Protein AF-A0A3B9JXW7-F1 (afdb_monomer)

Mean predicted aligned error: 3.47 Å

Structure (mmCIF, N/CA/C/O backbone):
data_AF-A0A3B9JXW7-F1
#
_entry.id   AF-A0A3B9JXW7-F1
#
loop_
_atom_site.group_PDB
_atom_site.id
_atom_site.type_symbol
_atom_site.label_atom_id
_atom_site.label_alt_id
_atom_site.label_comp_id
_atom_site.label_asym_id
_atom_site.label_entity_id
_atom_site.label_seq_id
_atom_site.pdbx_PDB_ins_code
_atom_site.Cartn_x
_atom_site.Cartn_y
_atom_site.Cartn_z
_atom_site.occupancy
_atom_site.B_iso_or_equiv
_atom_site.auth_seq_id
_atom_site.auth_comp_id
_atom_site.auth_asym_id
_atom_site.auth_atom_id
_atom_site.pdbx_PDB_model_num
ATOM 1 N N . MET A 1 1 ? -17.090 -10.392 23.351 1.00 66.00 1 MET A N 1
ATOM 2 C CA . MET A 1 1 ? -15.923 -9.484 23.175 1.00 66.00 1 MET A CA 1
ATOM 3 C C . MET A 1 1 ? -14.862 -9.570 24.282 1.00 66.00 1 MET A C 1
ATOM 5 O O . MET A 1 1 ? -13.691 -9.486 23.930 1.00 66.00 1 MET A O 1
ATOM 9 N N . LYS A 1 2 ? -15.205 -9.726 25.580 1.00 78.38 2 LYS A N 1
ATOM 10 C CA . LYS A 1 2 ? -14.209 -9.794 26.681 1.00 78.38 2 LYS A CA 1
ATOM 11 C C . LYS A 1 2 ? -13.109 -10.844 26.443 1.00 78.38 2 LYS A C 1
ATOM 13 O O . LYS A 1 2 ? -11.943 -10.475 26.489 1.00 78.38 2 LYS A O 1
ATOM 18 N N . ASN A 1 3 ? -13.480 -12.068 26.057 1.00 87.25 3 ASN A N 1
ATOM 19 C CA . ASN A 1 3 ? -12.529 -13.170 25.827 1.00 87.25 3 ASN A CA 1
ATOM 20 C C . ASN A 1 3 ? -11.532 -12.899 24.678 1.00 87.25 3 ASN A C 1
ATOM 22 O O . ASN A 1 3 ? -10.373 -13.283 24.760 1.00 87.25 3 ASN A O 1
ATOM 26 N N . ILE A 1 4 ? -11.955 -12.192 23.621 1.00 88.00 4 ILE A N 1
ATOM 27 C CA . ILE A 1 4 ? -11.096 -11.856 22.466 1.00 88.00 4 ILE A CA 1
ATOM 28 C C . ILE A 1 4 ? -10.078 -10.772 22.848 1.00 88.00 4 ILE A C 1
ATOM 30 O O . ILE A 1 4 ? -8.906 -10.845 22.481 1.00 88.00 4 ILE A O 1
ATOM 34 N N . LYS A 1 5 ? -10.523 -9.768 23.617 1.00 86.50 5 LYS A N 1
ATOM 35 C CA . LYS A 1 5 ? -9.650 -8.704 24.127 1.00 86.50 5 LYS A CA 1
ATOM 36 C C . LYS A 1 5 ? -8.641 -9.248 25.139 1.00 86.50 5 LYS A C 1
ATOM 38 O O . LYS A 1 5 ? -7.468 -8.909 25.036 1.00 86.50 5 LYS A O 1
ATOM 43 N N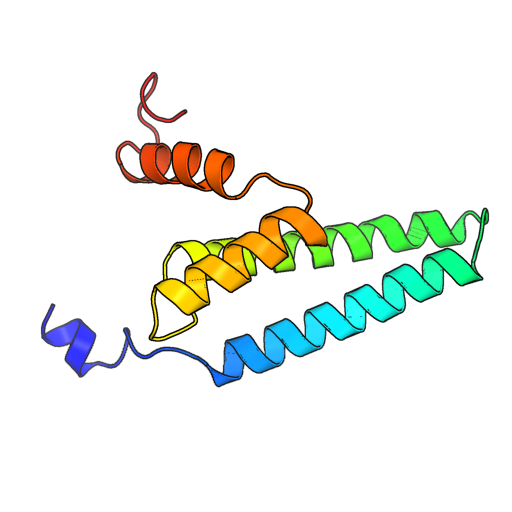 . SER A 1 6 ? -9.071 -10.109 26.067 1.00 90.06 6 SER A N 1
ATOM 44 C CA . SER A 1 6 ? -8.179 -10.722 27.061 1.00 90.06 6 SER A CA 1
ATOM 45 C C . SER A 1 6 ? -7.152 -11.662 26.429 1.00 90.06 6 SER A C 1
ATOM 47 O O . SER A 1 6 ? -6.013 -11.688 26.876 1.00 90.06 6 SER A O 1
ATOM 49 N N . ALA A 1 7 ? -7.511 -12.366 25.351 1.00 92.38 7 ALA A N 1
ATOM 50 C CA . ALA A 1 7 ? -6.575 -13.176 24.569 1.00 92.38 7 ALA A CA 1
ATOM 51 C C . ALA A 1 7 ? -5.582 -12.337 23.733 1.00 92.38 7 ALA A C 1
ATOM 53 O O . ALA A 1 7 ? -4.717 -12.888 23.058 1.00 92.38 7 ALA A O 1
ATOM 54 N N . GLY A 1 8 ? -5.700 -11.003 23.737 1.00 90.19 8 GLY A N 1
ATOM 55 C CA . GLY A 1 8 ? -4.783 -10.111 23.027 1.00 90.19 8 GLY A CA 1
ATOM 56 C C . GLY A 1 8 ? -4.898 -10.158 21.501 1.00 90.19 8 GLY A C 1
ATOM 57 O O . GLY A 1 8 ? -4.070 -9.554 20.822 1.00 90.19 8 GLY A O 1
ATOM 58 N N . LEU A 1 9 ? -5.929 -10.808 20.952 1.00 89.81 9 LEU A N 1
ATOM 59 C CA . LEU A 1 9 ? -6.100 -11.014 19.506 1.00 89.81 9 LEU A CA 1
ATOM 60 C C . LEU A 1 9 ? -6.378 -9.715 18.731 1.00 89.81 9 LEU A C 1
ATOM 62 O O . LEU A 1 9 ? -6.235 -9.680 17.517 1.00 89.81 9 LEU A O 1
ATOM 66 N N . LEU A 1 10 ? -6.745 -8.637 19.431 1.00 89.50 10 LEU A N 1
ATOM 67 C CA . LEU A 1 10 ? -6.963 -7.307 18.845 1.00 89.50 10 LEU A CA 1
ATOM 68 C C . LEU A 1 10 ? -5.751 -6.374 18.998 1.00 89.50 10 LEU A C 1
ATOM 70 O O . LEU A 1 10 ? -5.848 -5.180 18.709 1.00 89.50 10 LEU A O 1
ATOM 74 N N . ARG A 1 11 ? -4.611 -6.874 19.499 1.00 91.75 11 ARG A N 1
ATOM 75 C CA . ARG A 1 11 ? -3.391 -6.066 19.613 1.00 91.75 11 ARG A CA 1
ATOM 76 C C . ARG A 1 11 ? -2.852 -5.745 18.224 1.00 91.75 11 ARG A C 1
ATOM 78 O O . ARG A 1 11 ? -2.644 -6.633 17.402 1.00 91.75 11 ARG A O 1
ATOM 85 N N . ARG A 1 12 ? -2.547 -4.468 17.994 1.00 92.75 12 ARG A N 1
ATOM 86 C CA . ARG A 1 12 ? -1.938 -4.013 16.740 1.00 92.75 12 ARG A CA 1
ATOM 87 C C . ARG A 1 12 ? -0.537 -4.584 16.569 1.00 92.75 12 ARG A C 1
ATOM 89 O O . ARG A 1 12 ? 0.218 -4.725 17.532 1.00 92.75 12 ARG A O 1
ATOM 96 N N . ARG A 1 13 ? -0.173 -4.869 15.321 1.00 94.88 13 ARG A N 1
ATOM 97 C CA . ARG A 1 13 ? 1.105 -5.483 14.940 1.00 94.88 13 ARG A CA 1
ATOM 98 C C . ARG A 1 13 ? 2.021 -4.457 14.261 1.00 94.88 13 ARG A C 1
ATOM 100 O O . ARG A 1 13 ? 2.414 -4.642 13.117 1.00 94.88 13 ARG A O 1
ATOM 107 N N . HIS A 1 14 ? 2.366 -3.371 14.960 1.00 94.69 14 HIS A N 1
ATOM 108 C CA . HIS A 1 14 ? 3.148 -2.264 14.380 1.00 94.69 14 HIS A CA 1
ATOM 109 C C . HIS A 1 14 ? 4.481 -2.720 13.763 1.00 94.69 14 HIS A C 1
ATOM 111 O O . HIS A 1 14 ? 4.796 -2.327 12.647 1.00 94.69 14 HIS A O 1
ATOM 117 N N . GLY A 1 15 ? 5.232 -3.588 14.455 1.00 96.69 15 GLY A N 1
ATOM 118 C CA . GLY A 1 15 ? 6.514 -4.093 13.949 1.00 96.69 15 GLY A CA 1
ATOM 119 C C . GLY A 1 15 ? 6.374 -4.891 12.650 1.00 96.69 15 GLY A C 1
ATOM 120 O O . GLY A 1 15 ? 7.157 -4.697 11.729 1.00 96.69 15 GLY A O 1
ATOM 121 N N . TYR A 1 16 ? 5.328 -5.716 12.538 1.00 97.19 16 TYR A N 1
ATOM 122 C CA . TYR A 1 16 ? 5.030 -6.447 11.303 1.00 97.19 16 TYR A CA 1
ATOM 123 C C . TYR A 1 16 ? 4.773 -5.485 10.140 1.00 97.19 16 TYR A C 1
ATOM 125 O O . TYR A 1 16 ? 5.403 -5.616 9.096 1.00 97.19 16 TYR A O 1
ATOM 133 N N . TYR A 1 17 ? 3.910 -4.484 10.337 1.00 97.75 17 TYR A N 1
ATOM 134 C CA . TYR A 1 17 ? 3.602 -3.511 9.288 1.00 97.75 17 TYR A CA 1
ATOM 135 C C . TYR A 1 17 ? 4.798 -2.623 8.926 1.00 97.75 17 TYR A C 1
ATOM 137 O O . TYR A 1 17 ? 4.976 -2.310 7.754 1.00 97.75 17 TYR A O 1
ATOM 145 N N . GLY A 1 18 ? 5.647 -2.262 9.894 1.00 97.94 18 GLY A N 1
ATOM 146 C CA . GLY A 1 18 ? 6.882 -1.518 9.632 1.00 97.94 18 GLY A CA 1
ATOM 147 C C . GLY A 1 18 ? 7.885 -2.314 8.792 1.00 97.94 18 GLY A C 1
ATOM 148 O O . GLY A 1 18 ? 8.444 -1.779 7.834 1.00 97.94 18 GLY A O 1
ATOM 149 N N . VAL A 1 19 ? 8.065 -3.605 9.096 1.00 98.56 19 VAL A N 1
ATOM 150 C CA . VAL A 1 19 ? 8.921 -4.507 8.307 1.00 98.56 19 VAL A CA 1
ATOM 151 C C . VAL A 1 19 ? 8.334 -4.728 6.915 1.00 98.56 19 VAL A C 1
ATOM 153 O O . VAL A 1 19 ? 9.047 -4.562 5.929 1.00 98.56 19 VAL A O 1
ATOM 156 N N . LEU A 1 20 ? 7.036 -5.035 6.820 1.00 98.31 20 LEU A N 1
ATOM 157 C CA . LEU A 1 20 ? 6.349 -5.228 5.544 1.00 98.31 20 LEU A CA 1
ATOM 158 C C . LEU A 1 20 ? 6.482 -3.989 4.651 1.00 98.31 20 LEU A C 1
ATOM 160 O O . LEU A 1 20 ? 6.934 -4.109 3.518 1.00 98.31 20 LEU A O 1
ATOM 164 N N . ALA A 1 21 ? 6.157 -2.799 5.164 1.00 98.31 21 ALA A N 1
ATOM 165 C CA . ALA A 1 21 ? 6.261 -1.557 4.401 1.00 98.31 21 ALA A CA 1
ATOM 166 C C . ALA A 1 21 ? 7.698 -1.297 3.922 1.00 98.31 21 ALA A C 1
ATOM 168 O O . ALA A 1 21 ? 7.898 -0.942 2.764 1.00 98.31 21 ALA A O 1
ATOM 169 N N . SER A 1 22 ? 8.697 -1.535 4.778 1.00 98.56 22 SER A N 1
ATOM 170 C CA . SER A 1 22 ? 10.114 -1.389 4.416 1.00 98.56 22 SER A CA 1
ATOM 171 C C . SER A 1 22 ? 10.515 -2.327 3.276 1.00 98.56 22 SER A C 1
ATOM 173 O O . SER A 1 22 ? 11.118 -1.883 2.302 1.00 98.56 22 SER A O 1
ATOM 175 N N . ILE A 1 23 ? 10.135 -3.608 3.360 1.00 98.75 23 ILE A N 1
ATOM 176 C CA . ILE A 1 23 ? 10.398 -4.593 2.302 1.00 98.75 23 ILE A CA 1
ATOM 177 C C .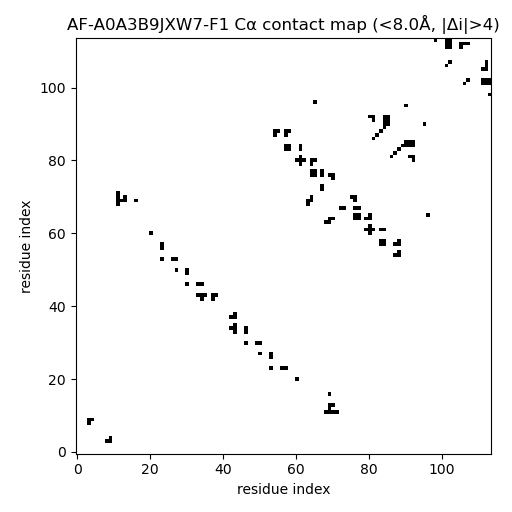 ILE A 1 23 ? 9.736 -4.147 0.997 1.00 98.75 23 ILE A C 1
ATOM 179 O O . ILE A 1 23 ? 10.393 -4.117 -0.039 1.00 98.75 23 ILE A O 1
ATOM 183 N N . LEU A 1 24 ? 8.461 -3.755 1.040 1.00 98.75 24 LEU A N 1
ATOM 184 C CA . LEU A 1 24 ? 7.730 -3.342 -0.156 1.00 98.75 24 LEU A CA 1
ATOM 185 C C . LEU A 1 24 ? 8.342 -2.101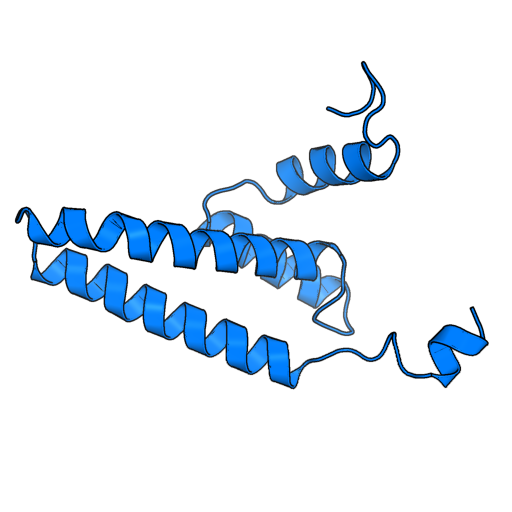 -0.818 1.00 98.75 24 LEU A C 1
ATOM 187 O O . LEU A 1 24 ? 8.475 -2.080 -2.039 1.00 98.75 24 LEU A O 1
ATOM 191 N N . ILE A 1 25 ? 8.764 -1.100 -0.038 1.00 98.69 25 ILE A N 1
ATOM 192 C CA . ILE A 1 25 ? 9.436 0.102 -0.557 1.00 98.69 25 ILE A CA 1
ATOM 193 C C . ILE A 1 25 ? 10.759 -0.264 -1.236 1.00 98.69 25 ILE A C 1
ATOM 195 O O . ILE A 1 25 ? 11.018 0.191 -2.349 1.00 98.69 25 ILE A O 1
ATOM 199 N N . VAL A 1 26 ? 11.580 -1.104 -0.598 1.00 98.81 26 VAL A N 1
ATOM 200 C CA . VAL A 1 26 ? 12.873 -1.530 -1.154 1.00 98.81 26 VAL A CA 1
ATOM 201 C C . VAL A 1 26 ? 12.680 -2.323 -2.444 1.00 98.81 26 VAL A C 1
ATOM 203 O O . VAL A 1 26 ? 13.317 -2.015 -3.448 1.00 98.81 26 VAL A O 1
ATOM 206 N N . VAL A 1 27 ? 11.782 -3.313 -2.452 1.00 98.69 27 VAL A N 1
ATOM 207 C CA . VAL A 1 27 ? 11.544 -4.147 -3.639 1.00 98.69 27 VAL A CA 1
ATOM 208 C C . VAL A 1 27 ? 10.929 -3.321 -4.771 1.00 98.69 27 VAL A C 1
ATOM 210 O O . VAL A 1 27 ? 11.338 -3.486 -5.920 1.00 98.69 27 VAL A O 1
ATOM 213 N N . LEU A 1 28 ? 10.013 -2.391 -4.475 1.00 98.69 28 LEU A N 1
ATOM 214 C CA . LEU A 1 28 ? 9.483 -1.464 -5.478 1.00 98.69 28 LEU A CA 1
ATOM 215 C C . LEU A 1 28 ? 10.597 -0.597 -6.071 1.00 98.69 28 LEU A C 1
ATOM 217 O O . LEU A 1 28 ? 10.696 -0.497 -7.290 1.00 98.69 28 LEU A O 1
ATOM 221 N N . GLY A 1 29 ? 11.455 -0.027 -5.220 1.00 98.62 29 GLY A N 1
ATOM 222 C CA . GLY A 1 29 ? 12.607 0.768 -5.642 1.00 98.62 29 GLY A CA 1
ATOM 223 C C . GLY A 1 29 ? 13.535 -0.016 -6.567 1.00 98.62 29 GLY A C 1
ATOM 224 O O . GLY A 1 29 ? 13.794 0.427 -7.679 1.00 98.62 29 GLY A O 1
ATOM 225 N N . ILE A 1 30 ? 13.951 -1.222 -6.164 1.00 98.62 30 ILE A N 1
ATOM 226 C CA . ILE A 1 30 ? 14.791 -2.108 -6.988 1.00 98.62 30 ILE A CA 1
ATOM 227 C C . ILE A 1 30 ? 14.114 -2.425 -8.324 1.00 98.62 30 ILE A C 1
ATOM 229 O O . ILE A 1 30 ? 14.765 -2.370 -9.364 1.00 98.62 30 ILE A O 1
ATOM 233 N N . THR A 1 31 ? 12.815 -2.732 -8.310 1.00 98.44 31 THR A N 1
ATOM 234 C CA . THR A 1 31 ? 12.063 -3.087 -9.521 1.00 98.44 31 THR A CA 1
ATOM 235 C C . THR A 1 31 ? 12.007 -1.912 -10.495 1.00 98.44 31 THR A C 1
ATOM 237 O O . THR A 1 31 ? 12.370 -2.065 -11.658 1.00 98.44 31 THR A O 1
ATOM 240 N N . VAL A 1 32 ? 11.624 -0.721 -10.022 1.00 98.12 32 VAL A N 1
ATOM 241 C CA . VAL A 1 32 ? 11.538 0.492 -10.851 1.00 98.12 32 VAL A CA 1
ATOM 242 C C . VAL A 1 32 ? 12.917 0.907 -11.359 1.00 98.12 32 VAL A C 1
ATOM 244 O O . VAL A 1 32 ? 13.076 1.166 -12.550 1.00 98.12 32 VAL A O 1
ATOM 247 N N . THR A 1 33 ? 13.933 0.918 -10.493 1.00 98.50 33 THR A N 1
ATOM 248 C CA . THR A 1 33 ? 15.315 1.203 -10.889 1.00 98.50 33 THR A CA 1
ATOM 249 C C . THR A 1 33 ? 15.801 0.206 -11.941 1.00 98.50 33 THR A C 1
ATOM 251 O O . THR A 1 33 ? 16.341 0.621 -12.963 1.00 98.50 33 THR A O 1
ATOM 254 N N . GLY A 1 34 ? 15.547 -1.091 -11.751 1.00 98.19 34 GLY A N 1
ATOM 255 C CA . GLY A 1 34 ? 15.869 -2.132 -12.724 1.00 98.19 34 GLY A CA 1
ATOM 256 C C . GLY A 1 34 ? 15.216 -1.883 -14.084 1.00 98.19 34 GLY A C 1
ATOM 257 O O . GLY A 1 34 ? 15.908 -1.913 -15.096 1.00 98.19 34 GLY A O 1
ATOM 258 N N . MET A 1 35 ? 13.921 -1.554 -14.116 1.00 98.00 35 MET A N 1
ATOM 259 C CA . MET A 1 35 ? 13.211 -1.228 -15.362 1.00 98.00 35 MET A CA 1
ATOM 260 C C . MET A 1 35 ? 13.798 0.006 -16.066 1.00 98.00 35 MET A C 1
ATOM 262 O O . MET A 1 35 ? 13.907 0.010 -17.289 1.00 98.00 35 MET A O 1
ATOM 266 N N . ILE A 1 36 ? 14.216 1.034 -15.317 1.00 98.06 36 ILE A N 1
ATOM 267 C CA . ILE A 1 36 ? 14.859 2.232 -15.884 1.00 98.06 36 ILE A CA 1
ATOM 268 C C . ILE A 1 36 ? 16.211 1.877 -16.521 1.00 98.06 36 ILE A C 1
ATOM 270 O O . ILE A 1 36 ? 16.459 2.255 -17.664 1.00 98.06 36 ILE A O 1
ATOM 274 N N . PHE A 1 37 ? 17.073 1.134 -15.818 1.00 98.25 37 PHE A N 1
ATOM 275 C CA . PHE A 1 37 ? 18.404 0.766 -16.322 1.00 98.25 37 PHE A CA 1
ATOM 276 C C . PHE A 1 37 ? 18.359 -0.235 -17.482 1.00 98.25 37 PHE A C 1
ATOM 278 O O . PHE A 1 37 ? 19.183 -0.159 -18.390 1.00 98.25 37 PHE A O 1
ATOM 285 N N . LEU A 1 38 ? 17.400 -1.162 -17.469 1.00 97.88 38 LEU A N 1
ATOM 286 C CA . LEU A 1 38 ? 17.183 -2.117 -18.558 1.00 97.88 38 LEU A CA 1
ATOM 287 C C . LEU A 1 38 ? 16.529 -1.470 -19.791 1.00 97.88 38 LEU A C 1
ATOM 289 O O . LEU A 1 38 ? 16.557 -2.063 -20.875 1.00 97.88 38 LEU A O 1
ATOM 293 N N . GLY A 1 39 ? 15.959 -0.269 -19.650 1.00 95.88 39 GLY A N 1
ATOM 294 C CA . GLY A 1 39 ? 15.413 0.530 -20.744 1.00 95.88 39 GLY A CA 1
ATOM 295 C C . GLY A 1 39 ? 14.342 -0.208 -21.550 1.00 95.88 39 GLY A C 1
ATOM 296 O O . GLY A 1 39 ? 13.460 -0.865 -20.996 1.00 95.88 39 GLY A O 1
ATOM 297 N N . SER A 1 40 ? 14.424 -0.122 -22.878 1.00 95.06 40 SER A N 1
ATOM 298 C CA . SER A 1 40 ? 13.492 -0.769 -23.814 1.00 95.06 40 SER A CA 1
ATOM 299 C C . SER A 1 40 ? 13.777 -2.257 -24.067 1.00 95.06 40 SER A C 1
ATOM 301 O O . SER A 1 40 ? 13.223 -2.841 -24.998 1.00 95.06 40 SER A O 1
ATOM 303 N N . SER A 1 41 ? 14.641 -2.894 -23.270 1.00 96.62 41 SER A N 1
ATOM 304 C CA . SER A 1 41 ? 14.943 -4.316 -23.435 1.00 96.62 41 SER A CA 1
ATOM 305 C C . SER A 1 41 ? 13.787 -5.219 -22.988 1.00 96.62 41 SER A C 1
ATOM 307 O O . SER A 1 41 ? 12.995 -4.881 -22.106 1.00 96.62 41 SER A O 1
ATOM 309 N N . TRP A 1 42 ? 13.736 -6.435 -23.539 1.00 95.88 42 TRP A N 1
ATOM 310 C CA . TRP A 1 42 ? 12.780 -7.467 -23.118 1.00 95.88 42 TRP A CA 1
ATOM 311 C C . TRP A 1 42 ? 12.912 -7.855 -21.638 1.00 95.88 42 TRP A C 1
ATOM 313 O O . TRP A 1 42 ? 11.937 -8.288 -21.026 1.00 95.88 42 TRP A O 1
ATOM 323 N N . TRP A 1 43 ? 14.082 -7.647 -21.030 1.00 95.00 43 TRP A N 1
ATOM 324 C CA . TRP A 1 43 ? 14.287 -7.889 -19.602 1.00 95.00 43 TRP A CA 1
ATOM 325 C C . TRP A 1 43 ? 13.472 -6.937 -18.716 1.00 95.00 43 TRP A C 1
ATOM 327 O O . TRP A 1 43 ? 13.071 -7.335 -17.625 1.00 95.00 43 TRP A O 1
ATOM 337 N N . SER A 1 44 ? 13.127 -5.736 -19.194 1.00 97.06 44 SER A N 1
ATOM 338 C CA . SER A 1 44 ? 12.194 -4.843 -18.490 1.00 97.06 44 SER A CA 1
ATOM 339 C C . SER A 1 44 ? 10.796 -5.458 -18.371 1.00 97.06 44 SER A C 1
ATOM 341 O O . SER A 1 44 ? 10.142 -5.311 -17.340 1.00 97.06 44 SER A O 1
ATOM 343 N N . VAL A 1 45 ? 10.348 -6.209 -19.385 1.00 96.75 45 VAL A N 1
ATOM 344 C CA . VAL A 1 45 ? 9.062 -6.931 -19.346 1.00 96.75 45 VAL A CA 1
ATOM 345 C C . VAL A 1 45 ? 9.104 -8.068 -18.322 1.00 96.75 45 VAL A C 1
ATOM 347 O O . VAL A 1 45 ? 8.120 -8.296 -17.621 1.00 96.75 45 VAL A O 1
ATOM 350 N N . ALA A 1 46 ? 10.250 -8.735 -18.161 1.00 96.38 46 ALA A N 1
ATOM 351 C CA . ALA A 1 46 ? 10.421 -9.796 -17.166 1.00 96.38 46 ALA A CA 1
ATOM 352 C C . ALA A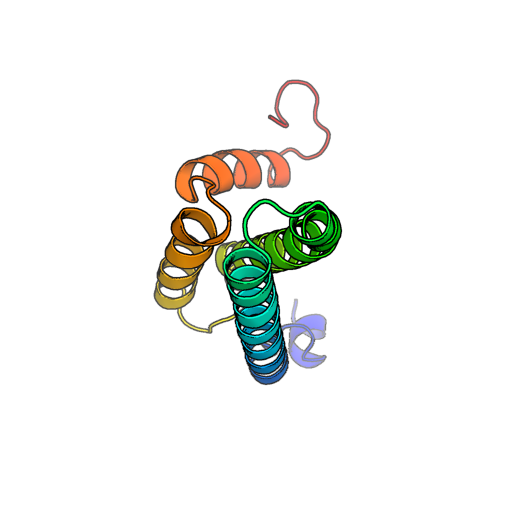 1 46 ? 10.267 -9.306 -15.709 1.00 96.38 46 ALA A C 1
ATOM 354 O O . ALA A 1 46 ? 9.992 -10.116 -14.825 1.00 96.38 46 ALA A O 1
ATOM 355 N N . LEU A 1 47 ? 10.388 -7.996 -15.448 1.00 97.94 47 LEU A N 1
ATOM 356 C CA . LEU A 1 47 ? 10.146 -7.391 -14.131 1.00 97.94 47 LEU A CA 1
ATOM 357 C C . LEU A 1 47 ? 8.663 -7.088 -13.852 1.00 97.94 47 LEU A C 1
ATOM 359 O O . LEU A 1 47 ? 8.296 -6.857 -12.698 1.00 97.94 47 LEU A O 1
ATOM 363 N N . ALA A 1 48 ? 7.789 -7.131 -14.863 1.00 97.31 48 ALA A N 1
ATOM 364 C CA . ALA A 1 48 ? 6.367 -6.829 -14.697 1.00 97.31 48 ALA A CA 1
ATOM 365 C C . ALA A 1 48 ? 5.640 -7.755 -13.694 1.00 97.31 48 ALA A C 1
ATOM 367 O O . ALA A 1 48 ? 4.865 -7.236 -12.887 1.00 97.31 48 ALA A O 1
ATOM 368 N N . PRO A 1 49 ? 5.889 -9.083 -13.647 1.00 98.25 49 PRO A N 1
ATOM 369 C CA . PRO A 1 49 ? 5.293 -9.949 -12.628 1.00 98.25 49 PRO A CA 1
ATOM 370 C C . PRO A 1 49 ? 5.704 -9.564 -11.202 1.00 98.25 49 PRO A C 1
ATOM 372 O O . PRO A 1 49 ? 4.870 -9.568 -10.297 1.00 98.25 49 PRO A O 1
ATOM 375 N N . LEU A 1 50 ? 6.971 -9.184 -10.998 1.00 98.00 50 LEU A N 1
ATOM 376 C CA . LEU A 1 50 ? 7.451 -8.726 -9.695 1.00 98.00 50 LEU A CA 1
ATOM 377 C C . LEU A 1 50 ? 6.759 -7.421 -9.291 1.00 98.00 50 LEU A C 1
ATOM 379 O O . LEU A 1 50 ? 6.261 -7.313 -8.170 1.00 98.00 50 LEU A O 1
ATOM 383 N N . LEU A 1 51 ? 6.654 -6.466 -10.221 1.00 98.38 51 LEU A N 1
ATOM 384 C CA . LEU A 1 51 ? 5.919 -5.224 -9.998 1.00 98.38 51 LEU A CA 1
ATOM 385 C C . LEU A 1 51 ? 4.453 -5.497 -9.626 1.00 98.38 51 LEU A C 1
ATOM 387 O O . LEU A 1 51 ? 3.953 -4.919 -8.664 1.00 98.38 51 LEU A O 1
ATOM 391 N N . ALA A 1 52 ? 3.782 -6.415 -10.328 1.00 98.38 52 ALA A N 1
ATOM 392 C CA . ALA A 1 52 ? 2.393 -6.782 -10.054 1.00 98.38 52 ALA A CA 1
ATOM 393 C C . ALA A 1 52 ? 2.207 -7.344 -8.635 1.00 98.38 52 ALA A C 1
ATOM 395 O O . ALA A 1 52 ? 1.278 -6.945 -7.925 1.00 98.38 52 ALA A O 1
ATOM 396 N N . ILE A 1 53 ? 3.110 -8.225 -8.190 1.00 98.56 53 ILE A N 1
ATOM 397 C CA . ILE A 1 53 ? 3.094 -8.771 -6.826 1.00 98.56 53 ILE A CA 1
ATOM 398 C C . ILE A 1 53 ? 3.260 -7.642 -5.805 1.00 98.56 53 ILE A C 1
ATOM 400 O O . ILE A 1 53 ? 2.461 -7.531 -4.875 1.00 98.56 53 ILE A O 1
ATOM 404 N N . VAL A 1 54 ? 4.260 -6.778 -5.989 1.00 98.50 54 VAL A N 1
ATOM 405 C CA . VAL A 1 54 ? 4.568 -5.691 -5.048 1.00 98.50 54 VAL A CA 1
ATOM 406 C C . VAL A 1 54 ? 3.421 -4.685 -4.957 1.00 98.50 54 VAL A C 1
ATOM 408 O O . VAL A 1 54 ? 3.011 -4.330 -3.852 1.00 98.50 54 VAL A O 1
ATOM 411 N N . LEU A 1 55 ? 2.845 -4.268 -6.089 1.00 98.62 55 LEU A N 1
ATOM 412 C CA . LEU A 1 55 ? 1.695 -3.360 -6.104 1.00 98.62 55 LEU A CA 1
ATOM 413 C C . LEU A 1 55 ? 0.455 -3.988 -5.457 1.00 98.62 55 LEU A C 1
ATOM 415 O O . LEU A 1 55 ? -0.267 -3.306 -4.732 1.00 98.62 55 LEU A O 1
ATOM 419 N N . THR A 1 56 ? 0.244 -5.294 -5.632 1.00 98.56 56 THR A N 1
ATOM 420 C CA . THR A 1 56 ? -0.844 -6.016 -4.954 1.00 98.56 56 THR A CA 1
ATOM 421 C C . THR A 1 56 ? -0.639 -6.043 -3.437 1.00 98.56 56 THR A C 1
ATOM 423 O O . THR A 1 56 ? -1.582 -5.834 -2.677 1.00 98.56 56 THR A O 1
ATOM 426 N N . GLN A 1 57 ? 0.597 -6.225 -2.964 1.00 98.75 57 GLN A N 1
ATOM 427 C CA . GLN A 1 57 ? 0.905 -6.142 -1.533 1.00 98.75 57 GLN A CA 1
ATOM 428 C C . GLN A 1 57 ? 0.700 -4.725 -0.976 1.00 98.75 57 GLN A C 1
ATOM 430 O O . GLN A 1 57 ? 0.157 -4.572 0.119 1.00 98.75 57 GLN A O 1
ATOM 435 N N . PHE A 1 58 ? 1.049 -3.680 -1.734 1.00 98.75 58 PHE A N 1
ATOM 436 C CA . PHE A 1 58 ? 0.695 -2.306 -1.364 1.00 98.75 58 PHE A CA 1
ATOM 437 C C . PHE A 1 58 ? -0.823 -2.090 -1.314 1.00 98.75 58 PHE A C 1
ATOM 439 O O . PHE A 1 58 ? -1.301 -1.411 -0.405 1.00 98.75 58 PHE A O 1
ATOM 446 N N . ALA A 1 59 ? -1.591 -2.697 -2.224 1.00 98.44 59 ALA A N 1
ATOM 447 C CA . ALA A 1 59 ? -3.051 -2.650 -2.187 1.00 98.44 59 ALA A CA 1
ATOM 448 C C . ALA A 1 59 ? -3.617 -3.317 -0.920 1.00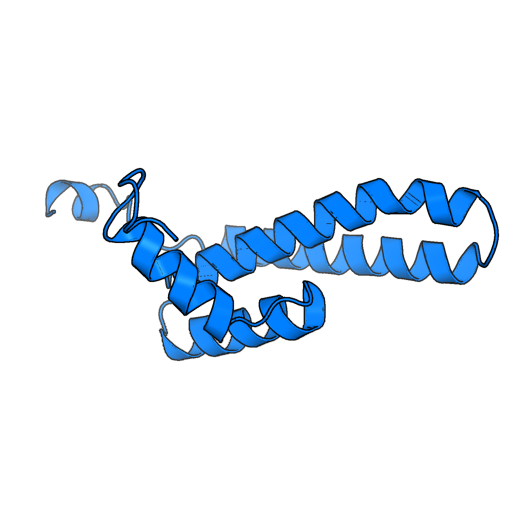 98.44 59 ALA A C 1
ATOM 450 O O . ALA A 1 59 ? -4.489 -2.742 -0.269 1.00 98.44 59 ALA A O 1
ATOM 451 N N . PHE A 1 60 ? -3.074 -4.466 -0.504 1.00 98.38 60 PHE A N 1
ATOM 452 C CA . PHE A 1 60 ? -3.435 -5.090 0.775 1.00 98.38 60 PHE A CA 1
ATOM 453 C C . PHE A 1 60 ? -3.051 -4.222 1.979 1.00 98.38 60 PHE A C 1
ATOM 455 O O . PHE A 1 60 ? -3.845 -4.072 2.904 1.00 98.38 60 PHE A O 1
ATOM 462 N N . LEU A 1 61 ? -1.880 -3.581 1.971 1.00 98.56 61 LEU A N 1
ATOM 463 C CA . LEU A 1 61 ? -1.506 -2.656 3.044 1.00 98.56 61 LEU A CA 1
ATOM 464 C C . LEU A 1 61 ? -2.464 -1.453 3.121 1.00 98.56 61 LEU A C 1
ATOM 466 O O . LEU A 1 61 ? -2.871 -1.058 4.214 1.00 98.56 61 LEU A O 1
ATOM 470 N N . ALA A 1 62 ? -2.868 -0.896 1.975 1.00 98.44 62 ALA A N 1
ATOM 471 C CA . ALA A 1 62 ? -3.881 0.157 1.911 1.00 98.44 62 ALA A CA 1
ATOM 472 C C . ALA A 1 62 ? -5.254 -0.319 2.422 1.00 98.44 62 ALA A C 1
ATOM 474 O O . ALA A 1 62 ? -5.930 0.436 3.121 1.00 98.44 62 ALA A O 1
ATOM 475 N N . HIS A 1 63 ? -5.636 -1.571 2.147 1.00 97.88 63 HIS A N 1
ATOM 476 C CA . HIS A 1 63 ? -6.836 -2.208 2.704 1.00 97.88 63 HIS A CA 1
ATOM 477 C C . HIS A 1 63 ? -6.779 -2.293 4.239 1.00 97.88 63 HIS A C 1
ATOM 479 O O . HIS A 1 63 ? -7.719 -1.883 4.919 1.00 97.88 63 HIS A O 1
ATOM 485 N N . GLU A 1 64 ? -5.661 -2.736 4.817 1.00 97.81 64 GLU A N 1
ATOM 486 C CA . GLU A 1 64 ? -5.509 -2.805 6.279 1.00 97.81 64 GLU A CA 1
ATOM 487 C C . GLU A 1 64 ? -5.546 -1.416 6.940 1.00 97.81 64 GLU A C 1
ATOM 489 O O . GLU A 1 64 ? -6.108 -1.236 8.029 1.00 97.81 64 GLU A O 1
ATOM 494 N N . LEU A 1 65 ? -4.979 -0.405 6.276 1.00 98.12 65 LEU A N 1
ATOM 495 C CA . LEU A 1 65 ? -5.081 0.994 6.697 1.00 98.12 65 LEU A CA 1
ATOM 496 C C . LEU A 1 65 ? -6.535 1.471 6.665 1.00 98.12 65 LEU A C 1
ATOM 498 O O . LEU A 1 65 ? -7.014 2.058 7.635 1.00 98.12 65 LEU A O 1
ATOM 502 N N . ALA A 1 66 ? -7.270 1.165 5.601 1.00 97.00 66 ALA A N 1
ATOM 503 C CA . ALA A 1 66 ? -8.675 1.521 5.472 1.00 97.00 66 ALA A CA 1
ATOM 504 C C . ALA A 1 66 ? -9.547 0.939 6.603 1.00 97.00 66 ALA A C 1
ATOM 506 O O . ALA A 1 66 ? -10.394 1.644 7.158 1.00 97.00 66 ALA A O 1
ATOM 507 N N . HIS A 1 67 ? -9.256 -0.290 7.040 1.00 96.38 67 HIS A N 1
ATOM 508 C CA . HIS A 1 67 ? -9.906 -0.935 8.193 1.00 96.38 67 HIS A CA 1
ATOM 509 C C . HIS A 1 67 ? -9.388 -0.486 9.561 1.00 96.38 67 HIS A C 1
ATOM 511 O O . HIS A 1 67 ? -9.802 -1.012 10.595 1.00 96.38 67 HIS A O 1
ATOM 517 N N . LYS A 1 68 ? -8.484 0.497 9.609 1.00 96.19 68 LYS A N 1
ATOM 518 C CA . LYS A 1 68 ? -7.891 1.02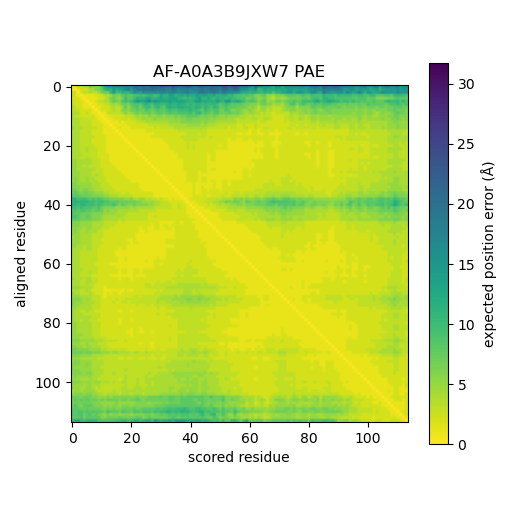2 10.850 1.00 96.19 68 LYS A CA 1
ATOM 519 C C . LYS A 1 68 ? -7.117 -0.041 11.634 1.00 96.19 68 LYS A C 1
ATOM 521 O O . LYS A 1 68 ? -7.065 0.008 12.868 1.00 96.19 68 LYS A O 1
ATOM 526 N N . ALA A 1 69 ? -6.523 -1.014 10.944 1.00 95.81 69 ALA A N 1
ATOM 527 C CA . ALA A 1 69 ? -5.793 -2.113 11.569 1.00 95.81 69 ALA A CA 1
ATOM 528 C C . ALA A 1 69 ? -4.353 -1.722 11.948 1.00 95.81 69 ALA A C 1
ATOM 530 O O . ALA A 1 69 ? -3.833 -2.198 12.965 1.00 95.81 69 ALA A O 1
ATOM 531 N N . VAL A 1 70 ? -3.734 -0.820 11.179 1.00 97.38 70 VAL A N 1
ATOM 532 C CA . VAL A 1 70 ? -2.297 -0.522 11.264 1.00 97.38 70 VAL A CA 1
ATOM 533 C C . VAL A 1 70 ? -1.970 0.428 12.413 1.00 97.38 70 VAL A C 1
ATOM 535 O O . VAL A 1 70 ? -1.276 0.033 13.347 1.00 97.38 70 VAL A O 1
ATOM 538 N N . PHE A 1 71 ? -2.478 1.663 12.386 1.00 97.19 71 PHE A N 1
ATOM 539 C CA . PHE A 1 71 ? -2.199 2.661 13.426 1.00 97.19 71 PHE A CA 1
ATOM 540 C C . PHE A 1 71 ? -3.298 2.716 14.489 1.00 97.19 71 PHE A C 1
ATOM 542 O O . PHE A 1 71 ? -4.454 2.375 14.239 1.00 97.19 71 PHE A O 1
ATOM 549 N N . ALA A 1 72 ? -2.961 3.224 15.677 1.00 95.94 72 ALA A N 1
ATOM 550 C CA . ALA A 1 72 ? -3.960 3.565 16.691 1.00 95.94 72 ALA A CA 1
ATOM 551 C C . ALA A 1 72 ? -4.851 4.746 16.261 1.00 95.94 72 ALA A C 1
ATOM 553 O O . ALA A 1 72 ? -6.050 4.728 16.519 1.00 95.94 72 ALA A O 1
ATOM 554 N N . SER A 1 73 ? -4.276 5.740 15.576 1.00 97.19 73 SER A N 1
ATOM 555 C CA . SER A 1 73 ? -4.989 6.928 15.097 1.00 97.19 73 SER A CA 1
ATOM 556 C C . SER A 1 73 ? -5.747 6.651 13.800 1.00 97.19 73 SER A C 1
ATOM 558 O O . SER A 1 73 ? -5.157 6.243 12.796 1.00 97.19 73 SER A O 1
ATOM 560 N N . GLY A 1 74 ? -7.054 6.924 13.793 1.00 97.06 74 GLY A N 1
ATOM 561 C CA . GLY A 1 74 ? -7.889 6.822 12.593 1.00 97.06 74 GLY A CA 1
ATOM 562 C C . GLY A 1 74 ? -7.415 7.734 11.457 1.00 97.06 74 GLY A C 1
ATOM 563 O O . GLY A 1 74 ? -7.345 7.282 10.314 1.00 97.06 74 GLY A O 1
ATOM 564 N N . ASN A 1 75 ? -6.993 8.957 11.795 1.00 98.19 75 ASN A N 1
ATOM 565 C CA . ASN A 1 75 ? -6.510 9.957 10.838 1.00 98.19 75 ASN A CA 1
ATOM 566 C C . ASN A 1 75 ? -5.189 9.535 10.187 1.00 98.19 75 ASN A C 1
ATOM 568 O O . ASN A 1 75 ? -5.013 9.706 8.985 1.00 98.19 75 ASN A O 1
ATOM 572 N N . SER A 1 76 ? -4.269 8.944 10.960 1.00 98.12 76 SER A N 1
ATOM 573 C CA . SER A 1 76 ? -3.009 8.428 10.409 1.00 98.12 76 SER A CA 1
ATOM 574 C C . SER A 1 76 ? -3.264 7.282 9.433 1.00 98.12 76 SER A C 1
ATOM 576 O O . SER A 1 76 ? -2.657 7.240 8.368 1.00 98.12 76 SER A O 1
ATOM 578 N N . ASN A 1 77 ? -4.196 6.384 9.767 1.00 98.38 77 ASN A N 1
ATOM 579 C CA . ASN A 1 77 ? -4.621 5.332 8.849 1.00 98.38 77 ASN A CA 1
ATOM 580 C C . ASN A 1 77 ? -5.225 5.913 7.555 1.00 98.38 77 ASN A C 1
ATOM 582 O O . ASN A 1 77 ? -4.871 5.457 6.474 1.00 98.38 77 ASN A O 1
ATOM 586 N N . ASP A 1 78 ? -6.084 6.938 7.642 1.00 98.00 78 ASP A N 1
ATOM 587 C CA . ASP A 1 78 ? -6.671 7.576 6.451 1.00 98.00 78 ASP A CA 1
ATOM 588 C C . ASP A 1 78 ? -5.633 8.257 5.566 1.00 98.00 78 ASP A C 1
ATOM 590 O O . ASP A 1 78 ? -5.674 8.105 4.347 1.00 98.00 78 ASP A O 1
ATOM 594 N N . LEU A 1 79 ? -4.710 9.014 6.164 1.00 98.50 79 LEU A N 1
ATOM 595 C CA . LEU A 1 79 ? -3.673 9.722 5.421 1.00 98.50 79 LEU A CA 1
ATOM 596 C C . LEU A 1 79 ? -2.808 8.741 4.626 1.00 98.50 79 LEU A C 1
ATOM 598 O O . LEU A 1 79 ? -2.670 8.878 3.411 1.00 98.50 79 LEU A O 1
ATOM 602 N N . TRP A 1 80 ? -2.265 7.726 5.301 1.00 98.44 80 TRP A N 1
ATOM 603 C CA . TRP A 1 80 ? -1.406 6.738 4.654 1.00 98.44 80 TRP A CA 1
ATOM 604 C C . TRP A 1 80 ? -2.174 5.849 3.676 1.00 98.44 80 TRP A C 1
ATOM 606 O O . TRP A 1 80 ? -1.656 5.554 2.602 1.00 98.44 80 TRP A O 1
ATOM 616 N N . GLY A 1 81 ? -3.423 5.485 3.990 1.00 98.31 81 GLY A N 1
ATOM 617 C CA . GLY A 1 81 ? -4.290 4.742 3.075 1.00 98.31 81 GLY A CA 1
ATOM 618 C C . GLY A 1 81 ? -4.516 5.493 1.761 1.00 98.31 81 GLY A C 1
ATOM 619 O O . GLY A 1 81 ? -4.380 4.906 0.690 1.00 98.31 81 GLY A O 1
ATOM 620 N N . ARG A 1 82 ? -4.764 6.810 1.825 1.00 98.38 82 ARG A N 1
ATOM 621 C CA . ARG A 1 82 ? -4.914 7.669 0.636 1.00 98.38 82 ARG A CA 1
ATOM 622 C C . ARG A 1 82 ? -3.628 7.784 -0.170 1.00 98.38 82 ARG A C 1
ATOM 624 O O . ARG A 1 82 ? -3.688 7.689 -1.391 1.00 98.38 82 ARG A O 1
ATOM 631 N N . ILE A 1 83 ? -2.487 7.988 0.492 1.00 98.50 83 ILE A N 1
ATOM 632 C CA . ILE A 1 83 ? -1.183 8.083 -0.179 1.00 98.50 83 ILE A CA 1
ATOM 633 C C . ILE A 1 83 ? -0.896 6.789 -0.944 1.00 98.50 83 ILE A C 1
ATOM 635 O O . ILE A 1 83 ? -0.626 6.836 -2.141 1.00 98.50 83 ILE A O 1
ATOM 639 N N . ILE A 1 84 ? -1.000 5.636 -0.279 1.00 98.56 84 ILE A N 1
ATOM 640 C CA . ILE A 1 84 ? -0.653 4.348 -0.889 1.00 98.56 84 ILE A CA 1
ATOM 641 C C . ILE A 1 84 ? -1.642 3.989 -2.002 1.00 98.56 84 ILE A C 1
ATOM 643 O O . ILE A 1 84 ? -1.213 3.680 -3.111 1.00 98.56 84 ILE A O 1
ATOM 647 N N . ALA A 1 85 ? -2.952 4.074 -1.753 1.00 98.31 85 ALA A N 1
ATOM 648 C CA . ALA A 1 85 ? -3.955 3.729 -2.759 1.00 98.31 85 ALA A CA 1
ATOM 649 C C . ALA A 1 85 ? -3.852 4.626 -4.002 1.00 98.31 85 ALA A C 1
ATOM 651 O O . ALA A 1 85 ? -3.758 4.111 -5.114 1.00 98.31 85 ALA A O 1
ATOM 652 N N . ASN A 1 86 ? -3.806 5.950 -3.818 1.00 98.44 86 ASN A N 1
ATOM 653 C CA . ASN A 1 86 ? -3.856 6.884 -4.940 1.00 98.44 86 ASN A CA 1
ATOM 654 C C . ASN A 1 86 ? -2.520 6.978 -5.688 1.00 98.44 86 ASN A C 1
ATOM 656 O O . ASN A 1 86 ? -2.527 6.987 -6.914 1.00 98.44 86 ASN A O 1
ATOM 660 N N . LEU A 1 87 ? -1.391 7.096 -4.975 1.00 97.56 87 LEU A N 1
ATOM 661 C CA . LEU A 1 87 ? -0.097 7.407 -5.598 1.00 97.56 87 LEU A CA 1
ATOM 662 C C . LEU A 1 87 ? 0.722 6.167 -5.948 1.00 97.56 87 LEU A C 1
ATOM 664 O O . LEU A 1 87 ? 1.442 6.189 -6.939 1.00 97.56 87 LEU A O 1
ATOM 668 N N . VAL A 1 88 ? 0.644 5.108 -5.136 1.00 98.00 88 VAL A N 1
ATOM 669 C CA . VAL A 1 88 ? 1.460 3.901 -5.347 1.00 98.00 88 VAL A CA 1
ATOM 670 C C . VAL A 1 88 ? 0.697 2.877 -6.177 1.00 98.00 88 VAL A C 1
ATOM 672 O O . VAL A 1 88 ? 1.215 2.389 -7.173 1.00 98.00 88 VAL A O 1
ATOM 675 N N . VAL A 1 89 ? -0.538 2.558 -5.786 1.00 98.06 89 VAL A N 1
ATOM 676 C CA . VAL A 1 89 ? -1.347 1.533 -6.469 1.00 98.06 89 VAL A CA 1
ATOM 677 C C . VAL A 1 89 ? -2.088 2.110 -7.682 1.00 98.06 89 VAL A C 1
ATOM 679 O O . VAL A 1 89 ? -2.323 1.397 -8.652 1.00 98.06 89 VAL A O 1
ATOM 682 N N . GLY A 1 90 ? -2.448 3.396 -7.648 1.00 97.31 90 GLY A N 1
ATOM 683 C CA . GLY A 1 90 ? -3.171 4.062 -8.735 1.00 97.31 90 GLY A CA 1
ATOM 684 C C . GLY A 1 90 ? -4.691 3.870 -8.691 1.00 97.31 90 GLY A C 1
ATOM 685 O O . GLY A 1 90 ? -5.348 3.957 -9.726 1.00 97.31 90 GLY A O 1
ATOM 686 N N . ILE A 1 91 ? -5.271 3.612 -7.512 1.00 95.88 91 ILE A N 1
ATOM 687 C CA . ILE A 1 91 ? -6.726 3.492 -7.317 1.00 95.88 91 ILE A CA 1
ATOM 688 C C . ILE A 1 91 ? -7.256 4.646 -6.468 1.00 95.88 91 ILE A C 1
ATOM 690 O O . ILE A 1 91 ? -6.616 5.071 -5.511 1.00 95.88 91 ILE A O 1
ATOM 694 N N . SER A 1 92 ? -8.471 5.118 -6.749 1.00 97.44 92 SER A N 1
ATOM 695 C CA . SER A 1 92 ? -9.123 6.112 -5.889 1.00 97.44 92 SER A CA 1
ATOM 696 C C . SER A 1 92 ? -9.528 5.491 -4.550 1.00 97.44 92 SER A C 1
ATOM 698 O O . SER A 1 92 ? -10.447 4.671 -4.489 1.00 97.44 92 SER A O 1
ATOM 700 N N . TYR A 1 93 ? -8.887 5.936 -3.464 1.00 97.50 93 TYR A N 1
ATOM 701 C CA . TYR A 1 93 ? -9.194 5.507 -2.095 1.00 97.50 93 TYR A CA 1
ATOM 702 C C . TYR A 1 93 ? -10.678 5.684 -1.753 1.00 97.50 93 TYR A C 1
ATOM 704 O O . TYR A 1 93 ? -11.302 4.787 -1.193 1.00 97.50 93 TYR A O 1
ATOM 712 N N . SER A 1 94 ? -11.271 6.825 -2.118 1.00 96.19 94 SER A N 1
ATOM 713 C CA . SER A 1 94 ? -12.675 7.127 -1.810 1.00 96.19 94 SER A CA 1
ATOM 714 C C . SER A 1 94 ? -13.647 6.230 -2.577 1.00 96.19 94 SER A C 1
ATOM 716 O O . SER A 1 94 ? -14.627 5.753 -2.002 1.00 96.19 94 SER A O 1
ATOM 718 N N . TRP A 1 95 ? -13.381 5.980 -3.865 1.00 96.75 95 TRP A N 1
ATOM 719 C CA . TRP A 1 95 ? -14.191 5.056 -4.664 1.00 96.75 95 TRP A CA 1
ATOM 720 C C . TRP A 1 95 ? -14.117 3.640 -4.092 1.00 96.75 95 TRP A C 1
ATOM 722 O O . TRP A 1 95 ? -15.154 3.008 -3.874 1.00 96.75 95 TRP A O 1
ATOM 732 N N . TRP A 1 96 ? -12.900 3.184 -3.786 1.00 96.69 96 TRP A N 1
ATOM 733 C CA . TRP A 1 96 ? -12.667 1.862 -3.227 1.00 96.69 96 TRP A CA 1
ATOM 734 C C . TRP A 1 96 ? -13.362 1.711 -1.872 1.00 96.69 96 TRP A C 1
ATOM 736 O O . TRP A 1 96 ? -14.159 0.797 -1.711 1.00 96.69 96 TRP A O 1
ATOM 746 N N . MET A 1 97 ? -13.189 2.662 -0.947 1.00 96.00 97 MET A N 1
ATOM 747 C CA . MET A 1 97 ? -13.868 2.655 0.356 1.00 96.00 97 MET A CA 1
ATOM 748 C C . MET A 1 97 ? -15.389 2.595 0.230 1.00 96.00 97 MET A C 1
ATOM 750 O O . MET A 1 97 ? -16.042 1.855 0.965 1.00 96.00 97 MET A O 1
ATOM 754 N N . SER A 1 98 ? -15.957 3.353 -0.709 1.00 95.19 98 SER A N 1
ATOM 755 C CA . SER A 1 98 ? -17.395 3.363 -0.977 1.00 95.19 98 SER A CA 1
ATOM 756 C C . SER A 1 98 ? 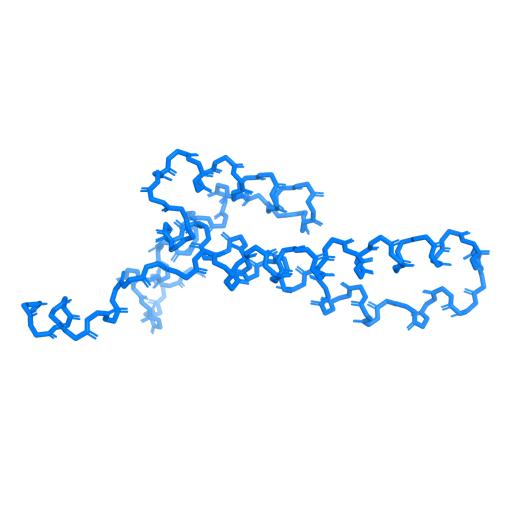-17.897 1.991 -1.447 1.00 95.19 98 SER A C 1
ATOM 758 O O . SER A 1 98 ? -18.860 1.464 -0.887 1.00 95.19 98 SER A O 1
ATOM 760 N N . LYS A 1 99 ? -17.234 1.383 -2.442 1.00 94.94 99 LYS A N 1
ATOM 761 C CA . LYS A 1 99 ? -17.547 0.030 -2.941 1.00 94.94 99 LYS A CA 1
ATOM 762 C C . LYS A 1 99 ? -17.346 -1.035 -1.858 1.00 94.94 99 LYS A C 1
ATOM 764 O O . LYS A 1 99 ? -18.260 -1.807 -1.583 1.00 94.94 99 LYS A O 1
ATOM 769 N N . HIS A 1 100 ? -16.187 -1.022 -1.211 1.00 96.25 100 HIS A N 1
ATOM 770 C CA . HIS A 1 100 ? -15.753 -2.012 -0.227 1.00 96.25 100 HIS A CA 1
ATOM 771 C C . HIS A 1 100 ? -16.634 -2.031 1.024 1.00 96.25 100 HIS A C 1
ATOM 773 O O . HIS A 1 100 ? -17.013 -3.093 1.511 1.00 96.25 100 HIS A O 1
ATOM 779 N N . SER A 1 101 ? -17.045 -0.856 1.512 1.00 95.69 101 SER A N 1
ATOM 780 C CA . SER A 1 101 ? -17.958 -0.766 2.659 1.00 95.69 101 SER A CA 1
ATOM 781 C C . SER A 1 101 ? -19.339 -1.348 2.340 1.00 95.69 101 SER A C 1
ATOM 783 O O . SER A 1 101 ? -19.937 -2.002 3.192 1.00 95.69 101 SER A O 1
ATOM 785 N N . ARG A 1 102 ? -19.848 -1.154 1.111 1.00 95.88 102 ARG A N 1
ATOM 786 C CA . ARG A 1 102 ? -21.117 -1.765 0.674 1.00 95.88 102 ARG A CA 1
ATOM 787 C C . ARG A 1 102 ? -21.013 -3.282 0.539 1.00 95.88 102 ARG A C 1
ATOM 789 O O . ARG A 1 102 ? -21.930 -3.961 0.998 1.00 95.88 102 ARG A O 1
ATOM 796 N N . HIS A 1 103 ? -19.906 -3.781 -0.019 1.00 96.50 103 HIS A N 1
ATOM 797 C CA . HIS A 1 103 ? -19.605 -5.214 -0.079 1.00 96.50 103 HIS A CA 1
ATOM 798 C C . HIS A 1 103 ? -19.640 -5.836 1.322 1.00 96.50 103 HIS A C 1
ATOM 800 O O . HIS A 1 103 ? -20.414 -6.750 1.572 1.00 96.50 103 HIS A O 1
ATOM 806 N N . HIS A 1 104 ? -18.904 -5.280 2.290 1.00 96.06 104 HIS A N 1
ATOM 807 C CA . HIS A 1 104 ? -18.896 -5.811 3.659 1.00 96.06 104 HIS A CA 1
ATOM 808 C C . HIS A 1 104 ? -20.239 -5.706 4.395 1.00 96.06 104 HIS A C 1
ATOM 810 O O . HIS A 1 104 ? -20.495 -6.501 5.298 1.00 96.06 104 HIS A O 1
ATOM 816 N N . ALA A 1 105 ? -21.094 -4.748 4.032 1.00 96.75 105 ALA A N 1
ATOM 817 C CA . ALA A 1 105 ? -22.433 -4.629 4.603 1.00 96.75 105 ALA A CA 1
ATOM 818 C C . ALA A 1 105 ? -23.436 -5.636 4.009 1.00 96.75 105 ALA A C 1
ATOM 820 O O . ALA A 1 105 ? -24.395 -5.997 4.686 1.00 96.75 105 ALA A O 1
ATOM 821 N N . ASN A 1 106 ? -23.245 -6.075 2.758 1.00 96.00 106 ASN A N 1
ATOM 822 C CA . ASN A 1 106 ? -24.154 -6.987 2.051 1.00 96.00 106 ASN A CA 1
ATOM 823 C C . ASN A 1 106 ? -23.387 -8.050 1.238 1.00 96.00 106 ASN A C 1
ATOM 825 O O . ASN A 1 106 ? -23.623 -8.172 0.034 1.00 96.00 106 ASN A O 1
ATOM 829 N N . PRO A 1 107 ? -22.467 -8.813 1.849 1.00 95.56 107 PRO A N 1
ATOM 830 C CA . PRO A 1 107 ? -21.564 -9.674 1.097 1.00 95.56 107 PRO A CA 1
ATOM 831 C C . PRO A 1 107 ? -22.341 -10.771 0.368 1.00 95.56 107 PRO A C 1
ATOM 833 O O . PRO A 1 107 ? -23.272 -11.358 0.924 1.00 95.56 107 PRO A O 1
ATOM 836 N N . ASN A 1 108 ? -21.958 -11.048 -0.879 1.00 95.00 108 ASN A N 1
ATOM 837 C CA . ASN A 1 108 ? -22.552 -12.073 -1.743 1.00 95.00 108 ASN A CA 1
ATOM 838 C C . ASN A 1 108 ? -24.075 -11.937 -1.927 1.00 95.00 108 ASN A C 1
ATOM 840 O O . ASN A 1 108 ? -24.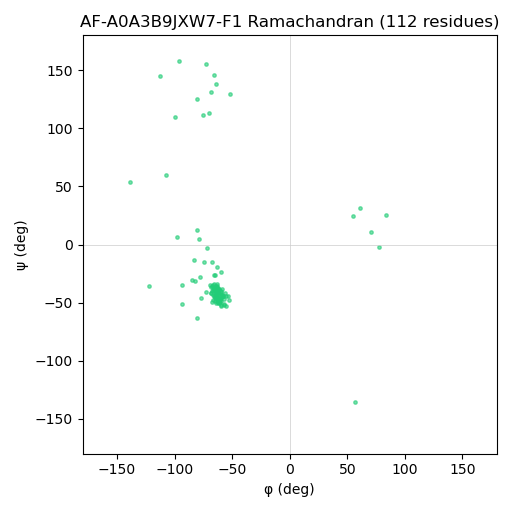768 -12.915 -2.208 1.00 95.00 108 ASN A O 1
ATOM 844 N N . THR A 1 109 ? -24.618 -10.728 -1.760 1.00 96.44 109 THR A N 1
ATOM 845 C CA . THR A 1 109 ? -26.047 -10.461 -1.946 1.00 96.44 109 THR A CA 1
ATOM 846 C C . THR A 1 109 ? -26.283 -9.843 -3.317 1.00 96.44 109 THR A C 1
ATOM 848 O O . THR A 1 109 ? -25.943 -8.682 -3.553 1.00 96.44 109 THR A O 1
ATOM 851 N N . VAL A 1 110 ? -26.899 -10.609 -4.219 1.00 94.69 110 VAL A N 1
ATOM 852 C CA . VAL A 1 110 ? -27.211 -10.174 -5.590 1.00 94.69 110 VAL A CA 1
ATOM 853 C C . VAL A 1 110 ? -27.955 -8.833 -5.577 1.00 94.69 110 VAL A C 1
ATOM 855 O O . VAL A 1 110 ? -28.929 -8.652 -4.847 1.00 94.69 110 VAL A O 1
ATOM 858 N N . GLY A 1 111 ? -27.474 -7.876 -6.374 1.00 94.31 111 GLY A N 1
ATOM 859 C CA . GLY A 1 111 ? -28.063 -6.538 -6.496 1.00 94.31 111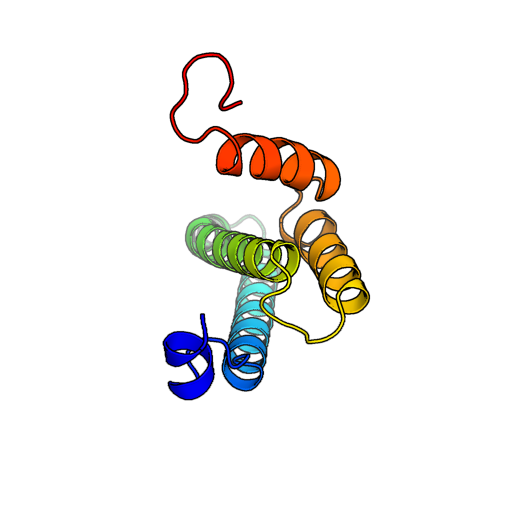 GLY A CA 1
ATOM 860 C C . GLY A 1 111 ? -27.747 -5.568 -5.349 1.00 94.31 111 GLY A C 1
ATOM 861 O O . GLY A 1 111 ? -28.161 -4.413 -5.420 1.00 94.31 111 GLY A O 1
ATOM 862 N N . LYS A 1 112 ? -27.018 -5.995 -4.307 1.00 92.88 112 LYS A N 1
ATOM 863 C CA . LYS A 1 112 ? -26.565 -5.130 -3.197 1.00 92.88 112 LYS A CA 1
ATOM 864 C C . LYS A 1 112 ? -25.052 -5.125 -3.016 1.00 92.88 112 LYS A C 1
ATOM 866 O O . LYS A 1 112 ? -24.498 -4.087 -2.656 1.00 92.88 112 LYS A O 1
ATOM 871 N N . ASP A 1 113 ? -24.413 -6.267 -3.248 1.00 92.50 113 ASP A N 1
ATOM 872 C CA . ASP A 1 113 ? -22.965 -6.394 -3.330 1.00 92.50 113 ASP A CA 1
ATOM 873 C C . ASP A 1 113 ? -22.490 -5.821 -4.677 1.00 92.50 113 ASP A C 1
ATOM 875 O O . ASP A 1 113 ? -22.891 -6.348 -5.721 1.00 92.50 113 ASP A O 1
ATOM 879 N N . PRO A 1 114 ? -21.774 -4.684 -4.687 1.00 89.19 114 PRO A N 1
ATOM 880 C CA . PRO A 1 114 ? -21.576 -3.904 -5.898 1.00 89.19 114 PRO A CA 1
ATOM 881 C C . PRO A 1 114 ? -20.500 -4.439 -6.838 1.00 89.19 114 PRO A C 1
ATOM 883 O O . PRO A 1 114 ? -19.432 -4.893 -6.379 1.00 89.19 114 PRO A O 1
#

Secondary structure (DSSP, 8-state):
-HHHHHTTTT---HHHHHHHHHHHHHHHHHHHHHHHHHTTSHHHHHTHHHHHHHHHHHHHHHHHHHTT-S-S-HHHHHHHHHHIIIIII---HHHHHHHHHHHHHSTT-TTT--

Radius of gyration: 17.46 Å; Cα contacts (8 Å, |Δi|>4): 93; chains: 1; bounding box: 46×23×51 Å

Solvent-accessible surface area (backbone atoms only — not comparable to full-atom values): 6301 Å² total; per-residue (Å²): 110,69,71,50,56,74,68,49,75,76,61,66,55,56,69,59,53,54,51,51,52,52,52,50,53,52,52,50,48,53,50,54,52,48,35,59,76,46,46,93,42,74,69,30,61,70,46,47,65,58,50,52,53,49,40,50,52,47,45,52,52,23,50,38,17,69,72,47,52,58,44,93,49,62,65,60,13,50,53,52,18,40,49,38,23,41,72,72,56,66,40,61,44,68,60,48,51,57,48,51,54,40,25,75,75,32,65,93,34,89,94,56,35,116

Sequence (114 aa):
MKNIKSAGLLRRRHGYYGVLASILIVVLGITVTGMIFLGSSWWSVALAPLLAIVLTQFAFLAHELAHKAVFASGNSNDLWGRIIANLVVGISYSWWMSKHSRHHANPNTVGKDP

Nearest PDB structures (foldseek):
  5aqq-assembly1_F  TM=6.942E-01  e=4.175E+00  Homo sapiens

pLDDT: mean 96.12, std 4.23, range [66.0, 98.81]

Foldseek 3Di:
DVVCVVVVVLPADQVVLVVLVVVLVVLLVVLVVVLVVCDPDPVNVVSVVVLVVSLVSLVVSLVCLLVVRHDPDVVVSVVSSQCSQCPPNNHHSVVCSVLVVQCVVQPPNPPRND